Protein AF-A0A8S3EDE9-F1 (afdb_monomer)

Foldseek 3Di:
DVPVPPCVVVVVDPDAPPQWDQDPVRDTDGVCQQQVDQLDQPDPVSRSHDPDDPDDDDDVPDPPDDDD

pLDDT: mean 74.83, std 15.98, range [51.16, 95.5]

Radius of gyration: 17.68 Å; Cα contacts (8 Å, |Δi|>4): 60; chains: 1; bounding box: 52×17×40 Å

Solvent-accessible surface area (backbone atoms only — not comparable to full-atom values): 4697 Å² total; per-residue (Å²): 134,75,75,82,65,76,51,52,78,68,73,73,53,82,71,54,56,96,65,33,40,71,28,88,87,64,50,66,43,56,46,83,54,54,60,64,38,80,87,61,55,79,34,95,79,41,66,40,25,69,96,71,89,87,73,79,99,75,58,91,88,44,99,87,55,82,84,129

InterPro domains:
  IPR002172 Low-density lipoprotein (LDL) receptor class A repeat [PF00057] (15-50)
  IPR002172 Low-density lipoprotein (LDL) receptor class A repeat [PS50068] (15-60)
  IPR002172 Low-density lipoprotein (LDL) receptor class A repeat [SM00192] (15-55)
  IPR002172 Low-density lipoprotein (LDL) receptor class A repeat [cd00112] (16-49)
  IPR036055 LDL receptor-like superfamily [G3DSA:4.10.400.10] (12-51)
  IPR036055 LDL receptor-like superfamily [SSF57424] (10-50)

Organism: NCBI:txid392030

Secondary structure (DSSP, 8-state):
--GGGGGHHHHS--PPPTTEEE-TTS-EEEGGGTTS-TTS-SSTT--SS-----S-SSSTT-TT----

Structure (mmCIF, N/CA/C/O backbone):
data_AF-A0A8S3EDE9-F1
#
_entry.id   AF-A0A8S3EDE9-F1
#
loop_
_atom_site.group_PDB
_atom_site.id
_atom_site.type_symbol
_atom_site.label_atom_id
_atom_site.label_alt_id
_atom_site.label_comp_id
_atom_site.label_asym_id
_atom_site.label_entity_id
_atom_site.label_seq_id
_atom_site.pdbx_PDB_ins_code
_atom_site.Cartn_x
_atom_site.Cartn_y
_atom_site.Cartn_z
_atom_site.occupancy
_atom_site.B_iso_or_equiv
_atom_site.auth_seq_id
_atom_site.auth_comp_id
_atom_site.auth_asym_id
_atom_site.auth_atom_id
_atom_site.pdbx_PDB_model_num
ATOM 1 N N . ASP A 1 1 ? -33.990 2.676 16.228 1.00 54.78 1 ASP A N 1
ATOM 2 C CA . ASP A 1 1 ? -32.721 3.023 16.894 1.00 54.78 1 ASP A CA 1
ATOM 3 C C . ASP A 1 1 ? -31.615 2.886 15.854 1.00 54.78 1 ASP A C 1
ATOM 5 O O . ASP A 1 1 ? -31.802 2.111 14.931 1.00 54.78 1 ASP A O 1
ATOM 9 N N . GLY A 1 2 ? -30.568 3.710 15.919 1.00 59.06 2 GLY A N 1
ATOM 10 C CA . GLY A 1 2 ? -29.433 3.686 14.979 1.00 59.06 2 GLY A CA 1
ATOM 11 C C . GLY A 1 2 ? -28.244 2.957 15.596 1.00 59.06 2 GLY A C 1
ATOM 12 O O . GLY A 1 2 ? -27.186 3.544 15.793 1.00 59.06 2 GLY A O 1
ATOM 13 N N . SER A 1 3 ? -28.469 1.731 16.068 1.00 65.69 3 SER A N 1
ATOM 14 C CA . SER A 1 3 ? -27.457 0.945 16.787 1.00 65.69 3 SE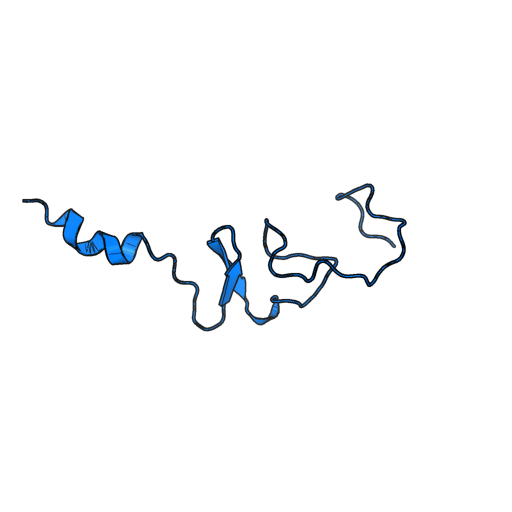R A CA 1
ATOM 15 C C . SER A 1 3 ? -26.392 0.332 15.867 1.00 65.69 3 SER A C 1
ATOM 17 O O . SER A 1 3 ? -25.319 -0.042 16.335 1.00 65.69 3 SER A O 1
ATOM 19 N N . ASP A 1 4 ? -26.648 0.299 14.563 1.00 65.88 4 ASP A N 1
ATOM 20 C CA . ASP A 1 4 ? -25.713 -0.053 13.491 1.00 65.88 4 ASP A CA 1
ATOM 21 C C . ASP A 1 4 ? -24.671 1.043 13.207 1.00 65.88 4 ASP A C 1
ATOM 23 O O . ASP A 1 4 ? -23.605 0.762 12.662 1.00 65.88 4 ASP A O 1
ATOM 27 N N . GLU A 1 5 ? -24.933 2.269 13.662 1.00 68.31 5 GLU A N 1
ATOM 28 C CA . GLU A 1 5 ? -24.092 3.449 13.441 1.00 68.31 5 GLU A CA 1
ATOM 29 C C . GLU A 1 5 ? -23.000 3.623 14.524 1.00 68.31 5 GLU A C 1
ATOM 31 O O . GLU A 1 5 ? -22.130 4.489 14.448 1.00 68.31 5 GLU A O 1
ATOM 36 N N . PHE A 1 6 ? -22.997 2.793 15.571 1.00 60.06 6 PHE A N 1
ATOM 37 C CA . PHE A 1 6 ? -22.050 2.946 16.685 1.00 60.06 6 PHE A CA 1
ATOM 38 C C . PHE A 1 6 ? -20.643 2.401 16.377 1.00 60.06 6 PHE A C 1
ATOM 40 O O . PHE A 1 6 ? -19.692 2.691 17.103 1.00 60.06 6 PHE A O 1
ATOM 47 N N . ASN A 1 7 ? -20.498 1.645 15.283 1.00 58.56 7 ASN A N 1
ATOM 48 C CA . ASN A 1 7 ? -19.254 0.977 14.899 1.00 58.56 7 ASN A CA 1
ATOM 49 C C . ASN A 1 7 ? -18.592 1.563 13.635 1.00 58.56 7 ASN A C 1
ATOM 51 O O . ASN A 1 7 ? -17.685 0.935 13.091 1.00 58.56 7 ASN A O 1
ATOM 55 N N . TYR A 1 8 ? -18.987 2.763 13.175 1.00 51.75 8 TYR A N 1
ATOM 56 C CA . TYR A 1 8 ? -18.373 3.403 11.994 1.00 51.75 8 TYR A CA 1
ATOM 57 C C . TYR A 1 8 ? -16.866 3.564 12.095 1.00 51.75 8 TYR A C 1
ATOM 59 O O . TYR A 1 8 ? -16.161 3.315 11.124 1.00 51.75 8 TYR A O 1
ATOM 67 N N . TRP A 1 9 ? -16.362 3.877 13.287 1.00 58.34 9 TRP A N 1
ATOM 68 C CA . TRP A 1 9 ? -14.929 4.019 13.538 1.00 58.34 9 TRP A CA 1
ATOM 69 C C . TRP A 1 9 ? -14.134 2.735 13.267 1.00 58.34 9 TRP A C 1
ATOM 71 O O . TRP A 1 9 ? -12.935 2.803 13.035 1.00 58.34 9 TRP A O 1
ATOM 81 N N . GLN A 1 10 ? -14.790 1.569 13.287 1.00 56.06 10 GLN A N 1
ATOM 82 C CA . GLN A 1 10 ? -14.166 0.278 12.983 1.00 56.06 10 GLN A CA 1
ATOM 83 C C . GLN A 1 10 ? -14.342 -0.156 11.524 1.00 56.06 10 GLN A C 1
ATOM 85 O O . GLN A 1 10 ? -13.669 -1.077 11.080 1.00 56.06 10 GLN A O 1
ATOM 90 N N . LEU A 1 11 ? -15.241 0.489 10.777 1.00 57.34 11 LEU A N 1
ATOM 91 C CA . LEU A 1 11 ? -15.436 0.254 9.343 1.00 57.34 11 LEU A CA 1
ATOM 92 C C . LEU A 1 11 ? -14.578 1.197 8.488 1.00 57.34 11 LEU A C 1
ATOM 94 O O . LEU A 1 11 ? -14.272 0.881 7.342 1.00 57.34 11 LEU A O 1
ATOM 98 N N . GLU A 1 12 ? -14.193 2.352 9.035 1.00 56.28 12 GLU A N 1
ATOM 99 C CA . GLU A 1 12 ? -13.434 3.389 8.324 1.00 56.28 12 GLU A CA 1
ATOM 100 C C . GLU A 1 12 ? -11.915 3.199 8.412 1.00 56.28 12 GLU A C 1
A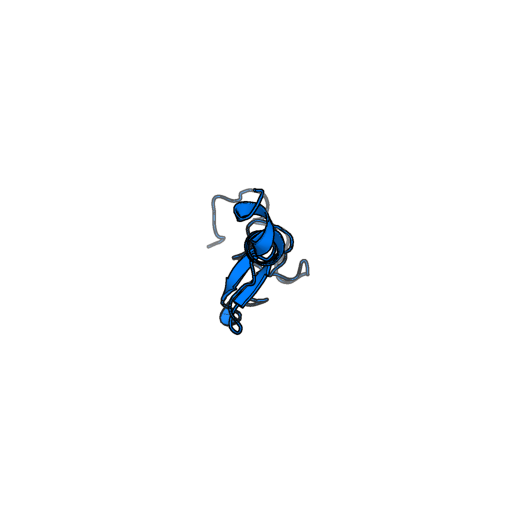TOM 102 O O . GLU A 1 12 ? -11.155 3.742 7.606 1.00 56.28 12 GLU A O 1
ATOM 107 N N . ILE A 1 13 ? -11.464 2.389 9.368 1.00 61.19 13 ILE A N 1
ATOM 108 C CA . ILE A 1 13 ? -10.058 2.080 9.552 1.00 61.19 13 ILE A CA 1
ATOM 109 C C . ILE A 1 13 ? -9.792 0.695 8.964 1.00 61.19 13 ILE A C 1
ATOM 111 O O . ILE A 1 13 ? -9.878 -0.326 9.639 1.00 61.19 13 ILE A O 1
ATOM 115 N N . ASN A 1 14 ? -9.445 0.667 7.677 1.00 64.94 14 ASN A N 1
ATOM 116 C CA . ASN A 1 14 ? -8.747 -0.475 7.092 1.00 64.94 14 ASN A CA 1
ATOM 117 C C . ASN A 1 14 ? -7.303 -0.450 7.630 1.00 64.94 14 ASN A C 1
ATOM 119 O O . ASN A 1 14 ? -6.376 0.005 6.955 1.00 64.94 14 ASN A O 1
ATOM 123 N N . GLU A 1 15 ? -7.162 -0.777 8.916 1.00 76.62 15 GLU A N 1
ATOM 124 C CA . GLU A 1 15 ? -5.884 -0.880 9.614 1.00 76.62 15 GLU A CA 1
ATOM 125 C C . GLU A 1 15 ? -5.162 -2.101 9.048 1.00 76.62 15 GLU A C 1
ATOM 127 O O . GLU A 1 15 ? -5.658 -3.225 9.130 1.00 76.62 15 GLU A O 1
ATOM 132 N N . CYS A 1 16 ? -4.009 -1.865 8.426 1.00 88.25 16 CYS A N 1
ATOM 133 C CA . CYS A 1 16 ? -3.110 -2.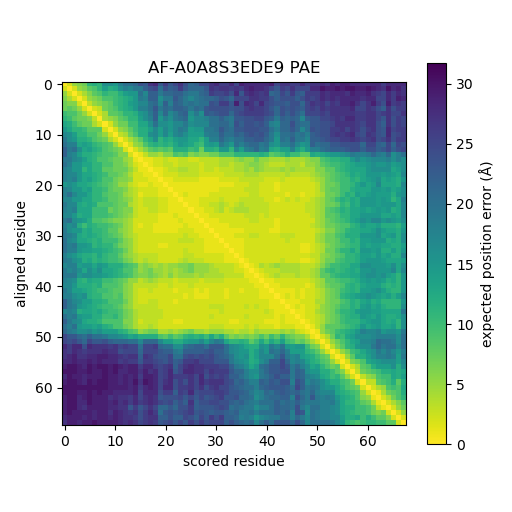951 8.068 1.00 88.25 16 CYS A CA 1
ATOM 134 C C . CYS A 1 16 ? -2.594 -3.622 9.349 1.00 88.25 16 CYS A C 1
ATOM 136 O O . CYS A 1 16 ? -2.538 -2.988 10.408 1.00 88.25 16 CYS A O 1
ATOM 138 N N . ALA A 1 17 ? -2.208 -4.893 9.265 1.00 89.00 17 ALA A N 1
ATOM 139 C CA . ALA A 1 17 ? -1.599 -5.586 10.394 1.00 89.00 17 ALA A CA 1
ATOM 140 C C . ALA A 1 17 ? -0.282 -4.907 10.825 1.00 89.00 17 ALA A C 1
ATOM 142 O O . ALA A 1 17 ? 0.346 -4.181 10.057 1.00 89.00 17 ALA A O 1
ATOM 143 N N . GLU A 1 18 ? 0.181 -5.167 12.053 1.00 88.38 18 GLU A N 1
ATOM 144 C CA . GLU A 1 18 ? 1.419 -4.562 12.585 1.00 88.38 18 GLU A CA 1
ATOM 145 C C . GLU A 1 18 ? 2.663 -4.853 11.721 1.00 88.38 18 GLU A C 1
ATOM 147 O O . GLU A 1 18 ? 3.637 -4.102 11.745 1.00 88.38 18 GLU A O 1
ATOM 152 N N . ASN A 1 19 ? 2.635 -5.945 10.954 1.00 92.94 19 ASN A N 1
ATOM 153 C CA . ASN A 1 19 ? 3.687 -6.383 10.041 1.00 92.94 19 ASN A CA 1
ATOM 154 C C . ASN A 1 19 ? 3.410 -6.021 8.571 1.00 92.94 19 ASN A C 1
ATOM 156 O O . ASN A 1 19 ? 4.023 -6.604 7.675 1.00 92.94 19 ASN A O 1
ATOM 160 N N . GLU A 1 20 ? 2.502 -5.084 8.315 1.00 94.81 20 GLU A N 1
ATOM 161 C CA . GLU A 1 20 ? 2.133 -4.630 6.980 1.00 94.81 20 GLU A CA 1
ATOM 162 C C . GLU A 1 20 ? 2.388 -3.128 6.801 1.00 94.81 20 GLU A C 1
ATOM 164 O O . GLU A 1 20 ? 2.254 -2.313 7.714 1.00 94.81 20 GLU A O 1
ATOM 169 N N . TYR A 1 21 ? 2.755 -2.758 5.582 1.00 92.62 21 TYR A N 1
ATOM 170 C CA . TYR A 1 21 ? 2.854 -1.388 5.119 1.00 92.62 21 TYR A CA 1
ATOM 171 C C . TYR A 1 21 ? 1.571 -0.984 4.387 1.00 92.62 21 TYR A C 1
ATOM 173 O O . TYR A 1 21 ? 1.058 -1.723 3.545 1.00 92.62 21 TYR A O 1
ATOM 181 N N . ARG A 1 22 ? 1.071 0.220 4.691 1.00 92.75 22 ARG A N 1
ATOM 182 C CA . ARG A 1 22 ? -0.101 0.809 4.036 1.00 92.75 22 ARG A CA 1
ATOM 183 C C . ARG A 1 22 ? 0.322 1.722 2.885 1.00 92.75 22 ARG A C 1
ATOM 185 O O . ARG A 1 22 ? 0.795 2.834 3.117 1.00 92.75 22 ARG A O 1
ATOM 192 N N . CYS A 1 23 ? 0.069 1.277 1.660 1.00 92.62 23 CYS A N 1
ATOM 193 C CA . CYS A 1 23 ? 0.194 2.062 0.433 1.00 92.62 23 CYS A CA 1
ATOM 194 C C . CYS A 1 23 ? -0.722 3.304 0.468 1.00 92.62 23 CYS A C 1
ATOM 196 O O . CYS A 1 23 ? -1.730 3.330 1.185 1.00 92.62 23 CYS A O 1
ATOM 198 N N . HIS A 1 24 ? -0.451 4.332 -0.347 1.00 89.94 24 HIS A N 1
ATOM 199 C CA . HIS A 1 24 ? -1.306 5.534 -0.376 1.00 89.94 24 HIS A CA 1
ATOM 200 C C . HIS A 1 24 ? -2.722 5.261 -0.896 1.00 89.94 24 HIS A C 1
ATOM 202 O O . HIS A 1 24 ? -3.671 5.923 -0.475 1.00 89.94 24 HIS A O 1
ATOM 208 N N . ASN A 1 25 ? -2.889 4.278 -1.779 1.00 87.38 25 ASN A N 1
ATOM 209 C CA . ASN A 1 25 ? -4.194 3.811 -2.246 1.00 87.38 25 ASN A CA 1
ATOM 210 C C . ASN A 1 25 ? -4.986 3.031 -1.174 1.00 87.38 25 ASN A C 1
ATOM 212 O O . ASN A 1 25 ?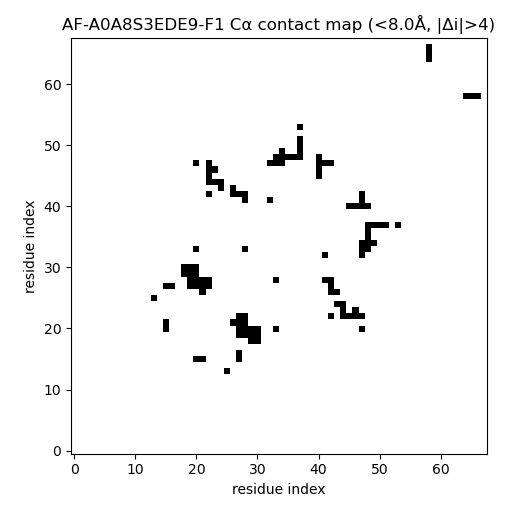 -6.123 2.642 -1.434 1.00 87.38 25 ASN A O 1
ATOM 216 N N . GLY A 1 26 ? -4.404 2.788 0.007 1.00 89.06 26 GLY A N 1
ATOM 217 C CA . GLY A 1 26 ? -5.018 2.043 1.104 1.00 89.06 26 GLY A CA 1
ATOM 218 C C . GLY A 1 26 ? -4.836 0.524 1.041 1.00 89.06 26 GLY A C 1
ATOM 219 O O . GLY A 1 26 ? -5.408 -0.170 1.880 1.00 89.06 26 GLY A O 1
ATOM 220 N N . GLN A 1 27 ? -4.062 0.009 0.082 1.00 91.38 27 GLN A N 1
ATOM 221 C CA . GLN A 1 27 ? -3.630 -1.389 0.043 1.00 91.38 27 GLN A CA 1
ATOM 222 C C . GLN A 1 27 ? -2.645 -1.675 1.183 1.00 91.38 27 GLN A C 1
ATOM 224 O O . GLN A 1 27 ? -1.809 -0.834 1.509 1.00 91.38 27 GLN A O 1
ATOM 229 N N . CYS A 1 28 ? -2.735 -2.872 1.755 1.00 93.81 28 CYS A N 1
ATOM 230 C CA . CYS A 1 28 ? -1.769 -3.388 2.717 1.00 93.81 28 CYS A CA 1
ATOM 231 C C . CYS A 1 28 ? -0.869 -4.412 2.021 1.00 93.81 28 CYS A C 1
ATOM 233 O O . CYS A 1 28 ? -1.364 -5.280 1.297 1.00 93.81 28 CYS A O 1
ATOM 235 N N . ILE A 1 29 ? 0.439 -4.298 2.222 1.00 94.00 29 ILE A N 1
ATOM 236 C CA . ILE A 1 29 ? 1.444 -5.268 1.774 1.00 94.00 29 ILE A CA 1
ATOM 237 C C . ILE A 1 29 ? 2.297 -5.686 2.975 1.00 94.00 29 ILE A C 1
ATOM 239 O O . ILE A 1 29 ? 2.445 -4.892 3.899 1.00 94.00 29 ILE A O 1
ATOM 243 N N . PRO A 1 30 ? 2.887 -6.888 3.005 1.00 95.50 30 PRO A N 1
ATOM 244 C CA . PRO A 1 30 ? 3.893 -7.238 4.005 1.00 95.50 30 PRO A CA 1
ATOM 245 C C . PRO A 1 30 ? 5.015 -6.194 4.100 1.00 95.50 30 PRO A C 1
ATOM 247 O O . PRO A 1 30 ? 5.526 -5.737 3.083 1.00 95.50 30 PRO A O 1
ATOM 250 N N . MET A 1 31 ? 5.447 -5.851 5.317 1.00 93.81 31 MET A N 1
ATOM 251 C CA . MET A 1 31 ? 6.582 -4.939 5.558 1.00 93.81 31 MET A CA 1
ATOM 252 C C . MET A 1 31 ? 7.879 -5.398 4.877 1.00 93.81 31 MET A C 1
ATOM 254 O O . MET A 1 31 ? 8.734 -4.573 4.576 1.00 93.81 31 MET A O 1
ATOM 258 N N . GLU A 1 32 ? 8.031 -6.701 4.630 1.00 93.19 32 GLU A N 1
ATOM 259 C CA . GLU A 1 32 ? 9.169 -7.272 3.896 1.00 93.19 32 GLU A CA 1
ATOM 260 C C . GLU A 1 32 ? 9.240 -6.801 2.434 1.00 93.19 32 GLU A C 1
ATOM 262 O O . GLU A 1 32 ? 10.319 -6.840 1.853 1.00 93.19 32 GLU A O 1
ATOM 267 N N . PHE A 1 33 ? 8.118 -6.335 1.876 1.00 92.50 33 PHE A N 1
ATOM 268 C CA . PHE A 1 33 ? 7.992 -5.799 0.518 1.00 92.50 33 PHE A CA 1
ATOM 269 C C . PHE A 1 33 ? 7.988 -4.266 0.472 1.00 92.50 33 PHE A C 1
ATOM 271 O O . PHE A 1 33 ? 7.753 -3.659 -0.563 1.00 92.50 33 PHE A O 1
ATOM 278 N N . PHE A 1 34 ? 8.224 -3.598 1.602 1.00 92.12 34 PHE A N 1
ATOM 279 C CA . PHE A 1 34 ? 8.378 -2.150 1.597 1.00 92.12 34 PHE A CA 1
ATOM 280 C C . PHE A 1 34 ? 9.814 -1.774 1.212 1.00 92.12 34 PHE A C 1
ATOM 282 O O . PHE A 1 34 ? 10.749 -2.021 1.980 1.00 92.12 34 PHE A O 1
ATOM 289 N N . HIS A 1 35 ? 9.979 -1.125 0.056 1.00 90.44 35 HIS A N 1
ATOM 290 C CA . HIS A 1 35 ? 11.266 -0.802 -0.566 1.00 90.44 35 HIS A CA 1
ATOM 291 C C . HIS A 1 35 ? 12.149 -2.040 -0.822 1.00 90.44 35 HIS A C 1
ATOM 293 O O . HIS A 1 35 ? 13.370 -1.986 -0.615 1.00 90.44 35 HIS A O 1
ATOM 299 N N . ASP A 1 36 ? 11.561 -3.161 -1.236 1.00 88.62 36 ASP A N 1
ATOM 300 C CA . ASP A 1 36 ? 12.304 -4.391 -1.517 1.00 88.62 36 ASP A CA 1
ATOM 301 C C . ASP A 1 36 ? 12.857 -4.420 -2.955 1.00 88.62 36 ASP A C 1
ATOM 303 O O . ASP A 1 36 ? 13.953 -4.944 -3.197 1.00 88.62 36 ASP A O 1
ATOM 307 N N . SER A 1 37 ? 12.134 -3.838 -3.919 1.00 81.94 37 SER A N 1
ATOM 308 C CA . SER A 1 37 ? 12.421 -3.978 -5.343 1.00 81.94 37 SER A CA 1
ATOM 309 C C . SER A 1 37 ? 11.850 -2.851 -6.201 1.00 81.94 37 SER A C 1
ATOM 311 O O . SER A 1 37 ? 10.703 -2.872 -6.641 1.00 81.94 37 SER A O 1
ATOM 313 N N . SER A 1 38 ? 12.713 -1.943 -6.664 1.00 79.31 38 SER A N 1
ATOM 314 C CA . SER A 1 38 ? 12.266 -0.816 -7.504 1.00 79.31 38 SER A CA 1
ATOM 315 C C . SER A 1 38 ? 11.711 -1.218 -8.886 1.00 79.31 38 SER A C 1
ATOM 317 O O . SER A 1 38 ? 11.190 -0.371 -9.614 1.00 79.31 38 SER A O 1
ATOM 319 N N . LEU A 1 39 ? 11.843 -2.493 -9.278 1.00 78.00 39 LEU A N 1
ATOM 320 C CA . LEU A 1 39 ? 11.293 -3.062 -10.515 1.00 78.00 39 LEU A CA 1
ATOM 321 C C . LEU A 1 39 ? 9.988 -3.841 -10.305 1.00 78.00 39 LEU A C 1
ATOM 323 O O . LEU A 1 39 ? 9.281 -4.086 -11.284 1.00 78.00 39 LEU A O 1
ATOM 327 N N . ASN A 1 40 ? 9.678 -4.244 -9.073 1.00 84.44 40 ASN A N 1
ATOM 328 C CA . ASN A 1 40 ? 8.490 -5.023 -8.742 1.00 84.44 40 ASN A CA 1
ATOM 329 C C . ASN A 1 40 ? 7.734 -4.321 -7.612 1.00 84.44 40 ASN A C 1
ATOM 331 O O . ASN A 1 40 ? 7.804 -4.778 -6.488 1.00 84.44 40 ASN A O 1
ATOM 335 N N . PRO A 1 41 ? 7.024 -3.219 -7.903 1.00 87.75 41 PRO A N 1
ATOM 336 C CA . PRO A 1 41 ? 6.162 -2.606 -6.907 1.00 87.75 41 PRO A CA 1
ATOM 337 C C . PRO A 1 41 ? 5.015 -3.557 -6.551 1.00 87.75 41 PRO A C 1
ATOM 339 O O . PRO A 1 41 ? 4.270 -3.997 -7.437 1.00 87.75 41 PRO A O 1
ATOM 342 N N . ASP A 1 42 ? 4.860 -3.828 -5.266 1.00 92.31 42 ASP A N 1
ATOM 343 C CA . ASP A 1 42 ? 3.772 -4.584 -4.661 1.00 92.31 42 ASP A CA 1
ATOM 344 C C . ASP A 1 42 ? 2.538 -3.705 -4.436 1.00 92.31 42 ASP A C 1
ATOM 346 O O . ASP A 1 42 ? 1.400 -4.174 -4.567 1.00 92.31 42 ASP A O 1
ATOM 350 N N . CYS A 1 43 ? 2.716 -2.405 -4.184 1.00 92.19 43 CYS A N 1
ATOM 351 C CA . CYS A 1 43 ? 1.600 -1.467 -4.206 1.00 92.19 43 CYS A CA 1
ATOM 352 C C . CYS A 1 43 ? 1.133 -1.187 -5.643 1.00 92.19 43 CYS A C 1
ATOM 354 O O . CYS A 1 43 ? 1.915 -0.829 -6.529 1.00 92.19 43 CYS A O 1
ATOM 356 N N . LEU A 1 44 ? -0.186 -1.183 -5.866 1.00 89.31 44 LEU A N 1
ATOM 357 C CA . LEU A 1 44 ? -0.767 -0.791 -7.162 1.00 89.31 44 LEU A CA 1
ATOM 358 C C . LEU A 1 44 ? -0.449 0.664 -7.554 1.00 89.31 44 LEU A C 1
ATOM 360 O O . LEU A 1 44 ? -0.407 0.993 -8.740 1.00 89.31 44 LEU A O 1
ATOM 364 N N . ASP A 1 45 ? -0.231 1.543 -6.574 1.00 88.44 45 ASP A N 1
ATOM 365 C CA . ASP A 1 45 ? 0.178 2.937 -6.784 1.00 88.44 45 ASP A CA 1
ATOM 366 C C . ASP A 1 45 ? 1.706 3.139 -6.804 1.00 88.44 45 ASP A C 1
ATOM 368 O O . ASP A 1 45 ? 2.183 4.258 -7.049 1.00 88.44 45 ASP A O 1
ATOM 372 N N . ARG A 1 46 ? 2.469 2.050 -6.620 1.00 88.62 46 ARG A N 1
ATOM 373 C CA . ARG A 1 46 ? 3.936 2.011 -6.578 1.00 88.62 46 ARG A CA 1
ATOM 374 C C . ARG A 1 46 ? 4.531 2.942 -5.520 1.00 88.62 46 ARG A C 1
ATOM 376 O O . ARG A 1 46 ? 5.526 3.617 -5.791 1.00 88.62 46 ARG A O 1
ATOM 383 N N . THR A 1 47 ? 3.841 3.104 -4.391 1.00 90.38 47 THR A N 1
ATOM 384 C CA . THR A 1 47 ? 4.271 3.992 -3.294 1.00 90.38 47 THR A CA 1
ATOM 385 C C . THR A 1 47 ? 5.131 3.303 -2.245 1.00 90.38 47 THR A C 1
ATOM 387 O O . THR A 1 47 ? 5.775 3.985 -1.455 1.00 90.38 47 THR A O 1
ATOM 390 N N . ASP A 1 48 ? 5.177 1.979 -2.289 1.00 91.44 48 ASP A N 1
ATOM 391 C CA . ASP A 1 48 ? 6.124 1.120 -1.590 1.00 91.44 48 ASP A CA 1
ATOM 392 C C . ASP A 1 48 ? 7.547 1.201 -2.121 1.00 91.44 48 ASP A C 1
ATOM 394 O O . ASP A 1 48 ? 8.454 0.866 -1.377 1.00 91.44 48 ASP A O 1
ATOM 398 N N . GLU A 1 49 ? 7.757 1.638 -3.365 1.00 89.56 49 GLU A N 1
ATOM 399 C CA . GLU A 1 49 ? 9.071 1.628 -4.009 1.00 89.56 49 GLU A CA 1
ATOM 400 C C . GLU A 1 49 ? 9.619 3.038 -4.277 1.00 89.56 49 GLU A C 1
ATOM 402 O O . GLU A 1 49 ? 8.888 3.935 -4.727 1.00 89.56 49 GLU A O 1
ATOM 407 N N . PRO A 1 50 ? 10.929 3.283 -4.065 1.00 79.75 50 PRO A N 1
ATOM 408 C CA . PRO A 1 50 ? 11.502 4.591 -4.304 1.00 79.75 50 PRO A CA 1
ATOM 409 C C . PRO A 1 50 ? 11.529 4.878 -5.810 1.00 79.75 50 PRO A C 1
ATOM 411 O O . PRO A 1 50 ? 12.094 4.139 -6.618 1.00 79.75 50 PRO A O 1
ATOM 414 N N . ARG A 1 51 ? 10.968 6.026 -6.205 1.00 67.88 51 ARG A N 1
ATOM 415 C CA . ARG A 1 51 ? 11.047 6.556 -7.576 1.00 67.88 51 ARG A CA 1
ATOM 416 C C . ARG A 1 51 ? 12.452 7.102 -7.846 1.00 67.88 51 ARG A C 1
ATOM 418 O O 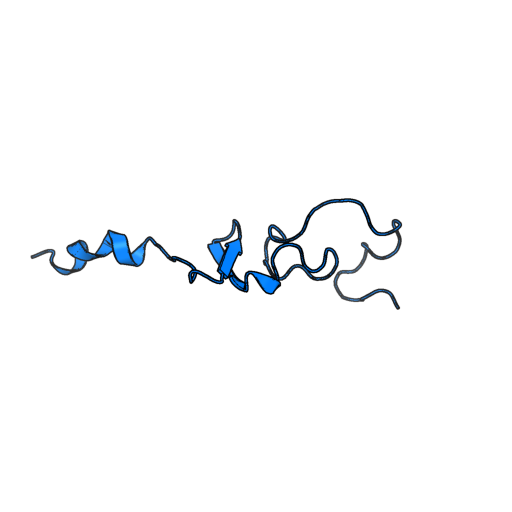. ARG A 1 51 ? 12.632 8.314 -7.917 1.00 67.88 51 ARG A O 1
ATOM 425 N N . GLY A 1 52 ? 13.471 6.244 -7.912 1.00 60.75 52 GLY A N 1
ATOM 426 C CA . GLY A 1 52 ? 14.847 6.743 -7.875 1.00 60.75 52 GLY A CA 1
ATOM 427 C C . GLY A 1 52 ? 15.960 5.795 -8.308 1.00 60.75 52 GLY A C 1
ATOM 428 O O . GLY A 1 52 ? 16.663 5.237 -7.478 1.00 60.75 52 GLY A O 1
ATOM 429 N N . SER A 1 53 ? 16.227 5.814 -9.615 1.00 51.16 53 SER A N 1
ATOM 430 C CA . SER A 1 53 ? 17.572 5.905 -10.219 1.00 51.16 53 SER A CA 1
ATOM 431 C C . SER A 1 53 ? 18.475 4.683 -10.380 1.00 51.16 53 SER A C 1
ATOM 433 O O . SER A 1 53 ? 19.557 4.850 -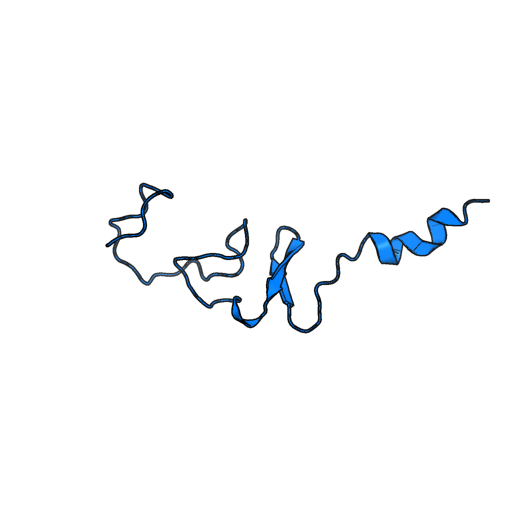10.943 1.00 51.16 53 SER A O 1
ATOM 435 N N . TYR A 1 54 ? 18.080 3.467 -10.014 1.00 54.78 54 TYR A N 1
ATOM 436 C CA . TYR A 1 54 ? 18.866 2.289 -10.399 1.00 54.78 54 TYR A CA 1
ATOM 437 C C . TYR A 1 54 ? 18.186 1.562 -11.557 1.00 54.78 54 TYR A C 1
ATOM 439 O O . TYR A 1 54 ? 17.455 0.629 -11.304 1.00 54.78 54 TYR A O 1
ATOM 447 N N . TYR A 1 55 ? 18.318 2.059 -12.795 1.00 53.75 55 TYR A N 1
ATOM 448 C CA . TYR A 1 55 ? 18.525 1.287 -14.041 1.00 53.75 55 TYR A CA 1
ATOM 449 C C . TYR A 1 55 ? 18.551 2.244 -15.259 1.00 53.75 55 TYR A C 1
ATOM 451 O O . TYR A 1 55 ? 17.823 3.235 -15.283 1.00 53.75 55 TYR A O 1
ATOM 459 N N . PRO A 1 56 ? 19.401 1.978 -16.271 1.00 55.41 56 PRO A N 1
ATOM 460 C CA . PRO A 1 56 ? 19.551 2.807 -17.460 1.00 55.41 56 PRO A CA 1
ATOM 461 C C . PRO A 1 56 ? 18.299 2.733 -18.344 1.00 55.41 56 PRO A C 1
ATOM 463 O O . PRO A 1 56 ? 17.703 1.673 -18.526 1.00 55.41 56 PRO A O 1
ATOM 466 N N . ASP A 1 57 ? 17.942 3.874 -18.925 1.00 53.22 57 ASP A N 1
ATOM 467 C CA . ASP A 1 57 ? 16.740 4.188 -19.707 1.00 53.22 57 ASP A CA 1
ATOM 468 C C . ASP A 1 57 ? 16.461 3.298 -20.943 1.00 53.22 57 ASP A C 1
ATOM 470 O O . ASP A 1 57 ? 16.462 3.798 -22.071 1.00 53.22 57 ASP A O 1
ATOM 474 N N . ARG A 1 58 ? 16.238 1.980 -20.812 1.00 56.47 58 ARG A N 1
ATOM 475 C CA . ARG A 1 58 ? 16.020 1.128 -22.006 1.00 56.47 58 ARG A CA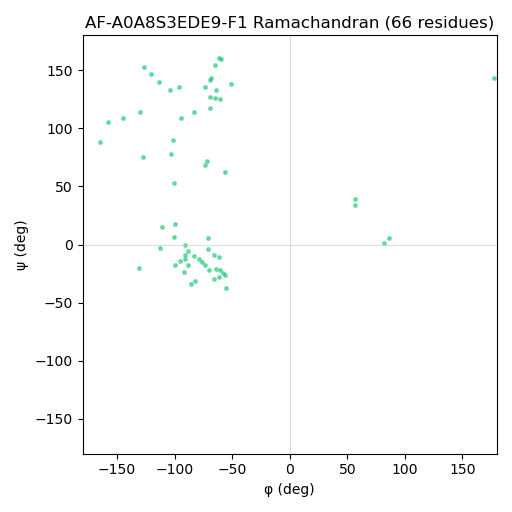 1
ATOM 476 C C . ARG A 1 58 ? 14.820 0.188 -22.022 1.00 56.47 58 ARG A C 1
ATOM 478 O O . ARG A 1 58 ? 14.388 -0.124 -23.126 1.00 56.47 58 ARG A O 1
ATOM 485 N N . CYS A 1 59 ? 14.214 -0.187 -20.896 1.00 61.06 59 CYS A N 1
ATOM 486 C CA . CYS A 1 59 ? 13.058 -1.105 -20.934 1.00 61.06 59 CYS A CA 1
ATOM 487 C C . CYS A 1 59 ? 11.716 -0.497 -20.506 1.00 61.06 59 CYS A C 1
ATOM 489 O O . CYS A 1 59 ? 10.695 -1.164 -20.598 1.00 61.06 59 CYS A O 1
ATOM 491 N N . TYR A 1 60 ? 11.663 0.768 -20.075 1.00 53.38 60 TYR A N 1
ATOM 492 C CA . TYR A 1 60 ? 10.435 1.353 -19.507 1.00 53.38 60 TYR A CA 1
ATOM 493 C C . TYR A 1 60 ? 9.305 1.605 -20.532 1.00 53.38 60 TYR A C 1
ATOM 495 O O . TYR A 1 60 ? 8.282 2.201 -20.206 1.00 53.38 60 TYR A O 1
ATOM 503 N N . ARG A 1 61 ? 9.459 1.186 -21.794 1.00 55.56 61 ARG A N 1
ATOM 504 C CA . ARG A 1 61 ? 8.398 1.346 -22.799 1.00 55.56 61 ARG A CA 1
ATOM 505 C C . ARG A 1 61 ? 7.338 0.254 -22.773 1.00 55.56 61 ARG A C 1
ATOM 507 O O . ARG A 1 61 ? 6.323 0.452 -23.434 1.00 55.56 61 ARG A O 1
ATOM 514 N N . ASP A 1 62 ? 7.524 -0.832 -22.026 1.00 53.78 62 ASP A N 1
ATOM 515 C CA . ASP A 1 62 ? 6.536 -1.906 -22.019 1.00 53.78 62 ASP A CA 1
ATOM 516 C C . ASP A 1 62 ? 6.390 -2.574 -20.636 1.00 53.78 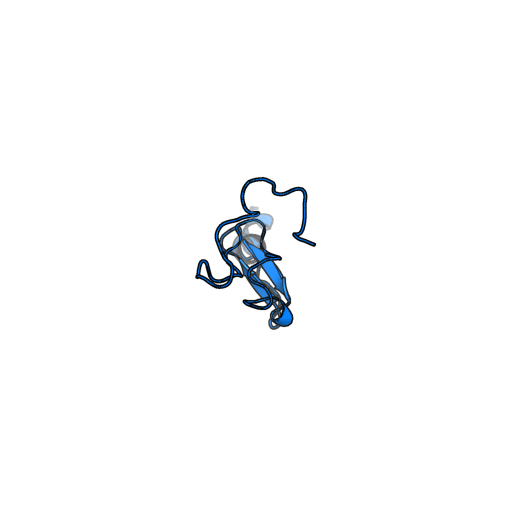62 ASP A C 1
ATOM 518 O O . ASP A 1 62 ? 7.288 -3.294 -20.200 1.00 53.78 62 ASP A O 1
ATOM 522 N N . PRO A 1 63 ? 5.264 -2.356 -19.930 1.00 56.44 63 PRO A N 1
ATOM 523 C CA . PRO A 1 63 ? 4.951 -3.024 -18.666 1.00 56.44 63 PRO A CA 1
ATOM 524 C C . PRO A 1 63 ? 4.829 -4.554 -18.767 1.00 56.44 63 PRO A C 1
ATOM 526 O O . PRO A 1 63 ? 4.721 -5.204 -17.730 1.00 56.44 63 PRO A O 1
ATOM 529 N N . ALA A 1 64 ? 4.797 -5.134 -19.973 1.00 62.31 64 ALA A N 1
ATOM 530 C CA . ALA A 1 64 ? 4.600 -6.566 -20.180 1.00 62.31 64 ALA A CA 1
ATOM 531 C C . ALA A 1 64 ? 5.900 -7.384 -20.235 1.00 62.31 64 ALA A C 1
ATOM 533 O O . ALA A 1 64 ? 5.829 -8.614 -20.220 1.00 62.31 64 ALA A O 1
ATOM 534 N N . PHE A 1 65 ? 7.079 -6.752 -20.274 1.00 61.22 65 PHE A N 1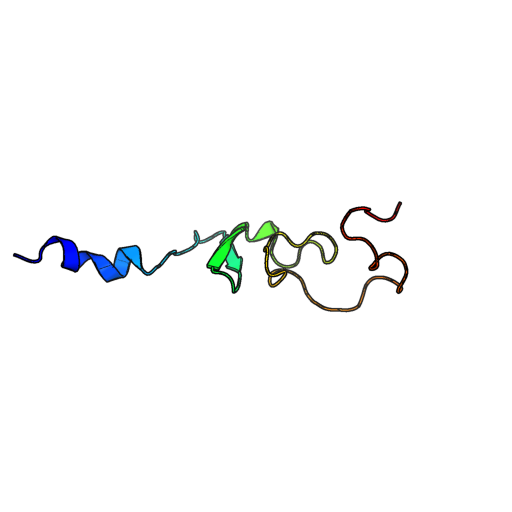
ATOM 535 C CA . PHE A 1 65 ? 8.341 -7.477 -20.432 1.00 61.22 65 PHE A CA 1
ATOM 536 C C . PHE A 1 65 ? 9.364 -7.053 -19.377 1.00 61.22 65 PHE A C 1
ATOM 538 O O . PHE A 1 65 ? 9.848 -5.922 -19.359 1.00 61.22 65 PHE A O 1
ATOM 545 N N . ARG A 1 66 ? 9.713 -7.993 -18.491 1.00 60.84 66 ARG A N 1
ATOM 546 C CA . ARG A 1 66 ? 10.909 -7.885 -17.645 1.00 60.84 66 ARG A CA 1
ATOM 547 C C . ARG A 1 66 ? 12.132 -7.897 -18.572 1.00 60.84 66 ARG A C 1
ATOM 549 O O . ARG A 1 66 ? 12.171 -8.729 -19.476 1.00 60.84 66 ARG A O 1
ATOM 556 N N . CYS A 1 67 ? 13.088 -6.979 -18.389 1.00 58.81 67 CYS A N 1
ATOM 557 C CA . CYS A 1 67 ? 14.338 -7.030 -19.155 1.00 58.81 67 CYS A CA 1
ATOM 558 C C . CYS A 1 67 ? 15.038 -8.361 -18.849 1.00 58.81 67 CYS A C 1
ATOM 560 O O . CYS A 1 67 ? 15.263 -8.659 -17.674 1.00 58.81 67 CYS A O 1
ATOM 562 N N . GLU A 1 68 ? 15.362 -9.130 -19.886 1.00 60.53 68 GLU A N 1
ATOM 563 C CA . GLU A 1 68 ? 16.339 -10.222 -19.798 1.00 60.53 68 GLU A CA 1
ATOM 564 C C . GLU A 1 68 ? 17.770 -9.676 -19.703 1.00 60.53 68 GLU A C 1
ATOM 566 O O . GLU A 1 68 ? 18.050 -8.620 -20.326 1.00 60.53 68 GLU A O 1
#

Mean predicted aligned error: 12.75 Å

Nearest PDB structures (foldseek):
  2m0p-assembly1_A  TM=8.015E-01  e=1.346E-01  Homo sapiens
  8jxb-assembly1_A  TM=6.214E-01  e=1.346E-01  Rattus norvegicus
  8em7-assembly1_B  TM=7.080E-01  e=2.562E-01  Mus musculus
  9bde-assembly1_R  TM=5.911E-01  e=2.221E-01  Homo sapiens
  8b0h-assembly1_H  TM=5.211E-01  e=7.487E-01  Homo sapiens

Sequence (68 aa):
DGSDEFNYWQLEINECAENEYRCHNGQCIPMEFFHDSSLNPDCLDRTDEPRGSYYPDRCYRDPAFRCE